Protein AF-A0A8H9C858-F1 (afdb_monomer)

pLDDT: mean 92.35, std 6.73, range [58.28, 97.94]

Solvent-accessible surface area (backbone atoms only — not comparable to full-atom values): 5815 Å² total; per-residue (Å²): 132,82,81,86,45,74,67,55,42,55,50,51,53,51,48,43,70,78,38,38,65,63,51,45,68,72,46,92,64,73,90,49,36,71,58,45,55,52,46,53,56,48,42,63,77,68,28,81,84,43,92,57,33,71,58,55,52,49,32,52,59,54,40,61,41,76,92,49,60,61,88,80,32,47,66,42,38,54,50,46,53,52,49,48,51,46,37,70,78,34,76,83,60,73,88,77,133

Organism: NCBI:txid1775910

Secondary structure (DSSP, 8-state):
-PPPPHHHHHHHHHHHHHHHHHHHHTSS-GGGHHHHHHHHHHHHHHGGGSTTHHHHHHHHHHHT-TTS-HHHHHHHHHHHHHHHHHHHH-TT-----

Radius of gyration: 12.51 Å; Cα contacts (8 Å, |Δi|>4): 71; chains: 1; bounding box: 30×28×29 Å

Sequence (97 aa):
MTPITDQDRAFLRREWRDLGRFVVQDDPDPADHDAIYAWVLDFIDSGVDDPDYPYVHGLIEVGTNFDIPFTATERVRGELMTIARRKREDPGWRRHP

Foldseek 3Di:
DPQQDPVLLVVLLVLLVVQVLVLLVLDPDPPCSVVLSVLLNCCSVPVSVPPCSVVLSVLSVLSSPPVDDCVVNVVSSVVNVVVSVVCVVPVPDDDDD

Nearest PDB structures (foldseek):
  8ud1-assembly1_1V  TM=3.000E-01  e=1.707E+00  Sus scrofa

Structure (mmCIF, N/CA/C/O backbone):
data_AF-A0A8H9C858-F1
#
_entry.id   AF-A0A8H9C858-F1
#
loop_
_atom_site.group_PDB
_atom_site.id
_atom_site.type_symbol
_atom_site.label_atom_id
_atom_site.label_alt_id
_atom_site.label_comp_id
_atom_site.label_asym_id
_atom_site.label_entity_id
_atom_site.label_seq_id
_atom_site.pdbx_PDB_ins_code
_atom_site.Cartn_x
_atom_site.Cartn_y
_atom_site.Cartn_z
_atom_site.occupancy
_atom_site.B_iso_or_equiv
_atom_site.auth_seq_id
_atom_site.auth_comp_id
_atom_site.auth_asym_id
_atom_site.auth_atom_id
_atom_site.pdbx_PDB_model_num
ATOM 1 N N . MET A 1 1 ? -6.405 10.181 15.563 1.00 58.28 1 MET A N 1
ATOM 2 C CA . MET A 1 1 ? -6.557 9.863 14.130 1.00 58.28 1 MET A CA 1
ATOM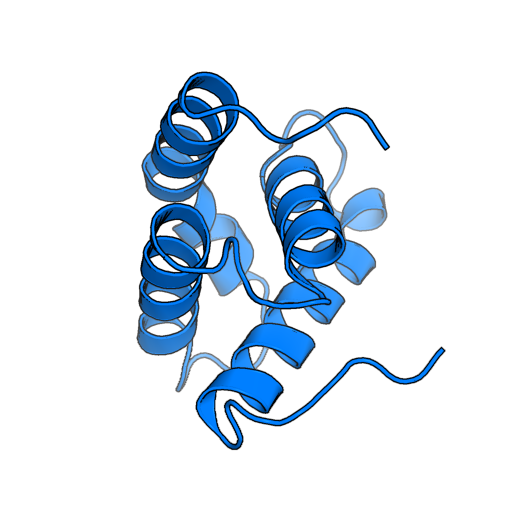 3 C C . MET A 1 1 ? -8.029 9.801 13.808 1.00 58.28 1 MET A C 1
ATOM 5 O O . MET A 1 1 ? -8.779 9.249 14.605 1.00 58.28 1 MET A O 1
ATOM 9 N N . THR A 1 2 ? -8.434 10.412 12.701 1.00 69.06 2 THR A N 1
ATOM 10 C CA . THR A 1 2 ? -9.786 10.267 12.154 1.00 69.06 2 THR A CA 1
ATOM 11 C C . THR A 1 2 ? -9.997 8.800 11.763 1.00 69.06 2 THR A C 1
ATOM 13 O O . THR A 1 2 ? -9.056 8.196 11.244 1.00 69.06 2 THR A O 1
ATOM 16 N N . PRO A 1 3 ? -11.161 8.194 12.053 1.00 83.75 3 PRO A N 1
ATOM 17 C CA . PRO A 1 3 ? -11.438 6.829 11.619 1.00 83.75 3 PRO A CA 1
ATOM 18 C C . PRO A 1 3 ? -11.420 6.747 10.087 1.00 83.75 3 PRO A C 1
ATOM 20 O O . PRO A 1 3 ? -12.029 7.585 9.426 1.00 83.75 3 PRO A O 1
ATOM 23 N N . ILE A 1 4 ? -10.728 5.740 9.548 1.00 89.25 4 ILE A N 1
ATOM 24 C CA . ILE A 1 4 ? -10.706 5.438 8.111 1.00 89.25 4 ILE A CA 1
ATOM 25 C C . ILE A 1 4 ? -12.081 4.897 7.727 1.00 89.25 4 ILE A C 1
ATOM 27 O O . ILE A 1 4 ? -12.537 3.886 8.269 1.00 89.25 4 ILE A O 1
ATOM 31 N N . THR A 1 5 ? -12.754 5.582 6.811 1.00 92.56 5 THR A N 1
ATOM 32 C CA . THR A 1 5 ? -14.114 5.244 6.393 1.00 92.56 5 THR A CA 1
ATOM 33 C C . THR A 1 5 ? -14.121 4.229 5.254 1.00 92.56 5 THR A C 1
ATOM 35 O O . THR A 1 5 ? -13.125 4.017 4.567 1.00 92.56 5 THR A O 1
ATOM 38 N N . ASP A 1 6 ? -15.277 3.617 5.000 1.00 92.56 6 ASP A N 1
ATOM 39 C CA . ASP A 1 6 ? -15.479 2.740 3.838 1.00 92.56 6 ASP A CA 1
ATOM 40 C C . ASP A 1 6 ? -15.215 3.471 2.512 1.00 92.56 6 ASP A C 1
ATOM 42 O O . ASP A 1 6 ? -14.730 2.870 1.553 1.00 92.56 6 ASP A O 1
ATOM 46 N N . GLN A 1 7 ? -15.501 4.777 2.470 1.00 93.81 7 GLN A N 1
ATOM 47 C CA . GLN A 1 7 ? -15.224 5.627 1.318 1.00 93.81 7 GLN A CA 1
ATOM 48 C C . GLN A 1 7 ? -13.717 5.802 1.097 1.00 93.81 7 GLN A C 1
ATOM 50 O O . GLN A 1 7 ? -13.267 5.695 -0.043 1.00 93.81 7 GLN A O 1
ATOM 55 N N . ASP A 1 8 ? -12.945 6.009 2.167 1.00 93.19 8 ASP A N 1
ATOM 56 C CA . ASP A 1 8 ? -11.484 6.126 2.090 1.00 93.19 8 ASP A CA 1
ATOM 57 C C . ASP A 1 8 ? -10.866 4.823 1.568 1.00 93.19 8 ASP A C 1
ATOM 59 O O . ASP A 1 8 ? -10.055 4.846 0.643 1.00 93.19 8 ASP A O 1
ATOM 63 N N . ARG A 1 9 ? -11.338 3.669 2.064 1.00 94.69 9 ARG A N 1
ATOM 64 C CA . ARG A 1 9 ? -10.890 2.350 1.580 1.00 94.69 9 ARG A CA 1
ATOM 65 C C . ARG A 1 9 ? -11.228 2.134 0.108 1.00 94.69 9 ARG A C 1
ATOM 67 O O . ARG A 1 9 ? -10.388 1.663 -0.656 1.00 94.69 9 ARG A O 1
ATOM 74 N N . ALA A 1 10 ? -12.443 2.486 -0.313 1.00 95.62 10 ALA A N 1
ATOM 75 C CA . ALA A 1 10 ? -12.864 2.352 -1.706 1.00 95.62 10 ALA A CA 1
ATOM 76 C C . ALA A 1 10 ? -12.035 3.239 -2.649 1.00 95.62 10 ALA A C 1
ATOM 78 O O . ALA A 1 10 ? -11.659 2.794 -3.738 1.00 95.62 10 ALA A O 1
ATOM 79 N N . PHE A 1 11 ? -11.731 4.468 -2.224 1.00 94.88 11 PHE A N 1
ATOM 80 C CA . PHE A 1 11 ? -10.842 5.372 -2.946 1.00 94.88 11 PHE A CA 1
ATOM 81 C C . PHE A 1 11 ? -9.432 4.787 -3.047 1.00 94.88 11 PHE A C 1
ATOM 83 O O . PHE A 1 11 ? -8.931 4.589 -4.152 1.00 94.88 11 PHE A O 1
ATOM 90 N N . LEU A 1 12 ? -8.831 4.411 -1.918 1.00 95.75 12 LEU A N 1
ATOM 91 C CA . LEU A 1 12 ? -7.465 3.901 -1.882 1.00 95.75 12 LEU A CA 1
ATOM 92 C C . LEU A 1 12 ? -7.307 2.591 -2.663 1.00 95.75 12 LEU A C 1
ATOM 94 O O . LEU A 1 12 ? -6.310 2.379 -3.349 1.00 95.75 12 LEU A O 1
ATOM 98 N N . ARG A 1 13 ? -8.322 1.724 -2.632 1.00 97.25 13 ARG A N 1
ATOM 99 C CA . ARG A 1 13 ? -8.365 0.509 -3.450 1.00 97.25 13 ARG A CA 1
ATOM 100 C C . ARG A 1 13 ? -8.313 0.823 -4.942 1.00 97.25 13 ARG A C 1
ATOM 102 O O . ARG A 1 13 ? -7.669 0.093 -5.697 1.00 97.25 13 ARG A O 1
ATOM 109 N N . ARG A 1 14 ? -9.031 1.858 -5.384 1.00 97.50 14 ARG A N 1
ATOM 110 C CA . ARG A 1 14 ? -8.996 2.306 -6.779 1.00 97.50 14 ARG A CA 1
ATOM 111 C C . ARG A 1 14 ? -7.614 2.856 -7.124 1.00 97.50 14 ARG A C 1
ATOM 113 O O . ARG A 1 14 ? -7.038 2.398 -8.104 1.00 97.50 14 ARG A O 1
ATOM 120 N N . GLU A 1 15 ? -7.066 3.735 -6.291 1.00 96.12 15 GLU A N 1
ATOM 121 C CA . GLU A 1 15 ? -5.718 4.286 -6.483 1.00 96.12 15 GLU A CA 1
ATOM 122 C C . GLU A 1 15 ? -4.667 3.176 -6.586 1.00 96.12 15 GLU A C 1
ATOM 124 O O . GLU A 1 15 ? -3.860 3.153 -7.512 1.00 96.12 15 GLU A O 1
ATOM 129 N N . TRP A 1 16 ? -4.718 2.179 -5.702 1.00 97.69 16 TRP A N 1
ATOM 130 C CA . TRP A 1 16 ? -3.796 1.048 -5.753 1.00 97.69 16 TRP A CA 1
ATOM 131 C C . TRP A 1 16 ? -3.972 0.184 -7.010 1.00 97.69 16 TRP A C 1
ATOM 133 O O . TRP A 1 16 ? -2.997 -0.350 -7.542 1.00 97.69 16 TRP A O 1
ATOM 143 N N . ARG A 1 17 ? -5.198 0.047 -7.529 1.00 97.31 17 ARG A N 1
ATOM 144 C CA . ARG A 1 17 ? -5.429 -0.648 -8.805 1.00 97.31 17 ARG A CA 1
ATOM 145 C C . ARG A 1 17 ? -4.792 0.083 -9.978 1.00 97.31 17 ARG A C 1
ATOM 147 O O . ARG A 1 17 ? -4.173 -0.578 -10.809 1.00 97.31 17 ARG A O 1
ATOM 154 N N . ASP A 1 18 ? -4.924 1.403 -10.007 1.00 96.25 18 ASP A N 1
ATOM 155 C CA . ASP A 1 18 ? -4.451 2.237 -11.110 1.00 96.25 18 ASP A CA 1
ATOM 156 C C . ASP A 1 18 ? -2.923 2.448 -11.043 1.00 96.25 18 ASP A C 1
ATOM 158 O O . ASP A 1 18 ? -2.249 2.440 -12.074 1.00 96.25 18 ASP A O 1
ATOM 162 N N . LEU A 1 19 ? -2.361 2.579 -9.834 1.00 95.69 19 LEU A N 1
ATOM 163 C CA . LEU A 1 19 ? -0.990 3.060 -9.619 1.00 95.69 19 LEU A CA 1
ATOM 164 C C . LEU A 1 19 ? -0.082 2.092 -8.848 1.00 95.69 19 LEU A C 1
ATOM 166 O O . LEU A 1 19 ? 1.143 2.183 -8.947 1.00 95.69 19 LEU A O 1
ATOM 170 N N . GLY A 1 20 ? -0.641 1.135 -8.105 1.00 95.69 20 GLY A N 1
ATOM 171 C CA . GLY A 1 20 ? 0.120 0.257 -7.206 1.00 95.69 20 GLY A CA 1
ATOM 172 C C . GLY A 1 20 ? 1.167 -0.601 -7.917 1.00 95.69 20 GLY A C 1
ATOM 173 O O . GLY A 1 20 ? 2.189 -0.946 -7.332 1.00 95.69 20 GLY A O 1
ATOM 174 N N . ARG A 1 21 ? 0.975 -0.897 -9.210 1.00 95.44 21 ARG A N 1
ATOM 175 C CA . ARG A 1 21 ? 1.980 -1.605 -10.016 1.00 95.44 21 ARG A CA 1
ATOM 176 C C . ARG A 1 21 ? 3.275 -0.810 -10.170 1.00 95.44 21 ARG A C 1
ATOM 178 O O . ARG A 1 21 ? 4.337 -1.404 -10.036 1.00 95.44 21 ARG A O 1
ATOM 185 N N . PHE A 1 22 ? 3.193 0.502 -10.376 1.00 94.06 22 PHE A N 1
ATOM 186 C CA . PHE A 1 22 ? 4.377 1.361 -10.455 1.00 94.06 22 PHE A CA 1
ATOM 187 C C . PHE A 1 22 ? 5.085 1.457 -9.103 1.00 94.06 22 PHE A C 1
ATOM 189 O O . PHE A 1 22 ? 6.304 1.396 -9.046 1.00 94.06 22 PHE A O 1
ATOM 196 N N . VAL A 1 23 ? 4.316 1.531 -8.012 1.00 93.62 23 VAL A N 1
ATOM 197 C CA . VAL A 1 23 ? 4.860 1.584 -6.647 1.00 93.62 23 VAL A CA 1
ATOM 198 C C . VAL A 1 23 ? 5.677 0.337 -6.312 1.00 93.62 23 VAL A C 1
ATOM 200 O O . VAL A 1 23 ? 6.747 0.444 -5.724 1.00 93.62 23 VAL A O 1
ATOM 203 N N . VAL A 1 24 ? 5.177 -0.844 -6.676 1.00 95.12 24 VAL A N 1
ATOM 204 C CA . VAL A 1 24 ? 5.870 -2.108 -6.401 1.00 95.12 24 VAL A CA 1
ATOM 205 C C . VAL A 1 24 ? 7.070 -2.306 -7.336 1.00 95.12 24 VAL A C 1
ATOM 207 O O . VAL A 1 24 ? 8.089 -2.826 -6.903 1.00 95.12 24 VAL A O 1
ATOM 210 N N . GLN A 1 25 ? 6.991 -1.849 -8.591 1.00 93.19 25 GLN A N 1
ATOM 211 C CA . GLN A 1 25 ? 8.093 -1.948 -9.559 1.00 93.19 25 GLN A CA 1
ATOM 212 C C . GLN A 1 25 ? 9.361 -1.183 -9.153 1.00 93.19 25 GLN A C 1
ATOM 214 O O . GLN A 1 25 ? 10.437 -1.522 -9.641 1.00 93.19 25 GLN A O 1
ATOM 219 N N . ASP A 1 26 ? 9.244 -0.191 -8.269 1.00 88.38 26 ASP A N 1
ATOM 220 C CA . ASP A 1 26 ? 10.392 0.533 -7.711 1.00 88.38 26 ASP A CA 1
ATOM 221 C C . ASP A 1 26 ? 11.194 -0.305 -6.697 1.00 88.38 26 ASP A C 1
ATOM 223 O O . ASP A 1 26 ? 12.314 0.062 -6.335 1.00 88.38 26 ASP A O 1
ATOM 227 N N . ASP A 1 27 ? 10.641 -1.421 -6.213 1.00 90.75 27 ASP A N 1
ATOM 228 C CA . ASP A 1 27 ? 11.325 -2.296 -5.269 1.00 90.75 27 ASP A CA 1
ATOM 229 C C . ASP A 1 27 ? 12.377 -3.181 -5.973 1.00 90.75 27 ASP A C 1
ATOM 231 O O . ASP A 1 27 ? 12.079 -3.791 -7.006 1.00 90.75 27 ASP A O 1
ATOM 235 N N . PRO A 1 28 ? 13.602 -3.297 -5.420 1.00 88.44 28 PRO A N 1
ATOM 236 C CA . PRO A 1 28 ? 14.704 -4.011 -6.062 1.00 88.44 28 PRO A CA 1
ATOM 237 C C . PRO A 1 28 ? 14.540 -5.537 -6.124 1.00 88.44 28 PRO A C 1
ATOM 239 O O . PRO A 1 28 ? 15.303 -6.174 -6.854 1.00 88.44 28 PRO A O 1
ATOM 242 N N . ASP A 1 29 ? 13.608 -6.134 -5.374 1.00 88.75 29 ASP A N 1
ATOM 243 C CA . ASP A 1 29 ? 13.333 -7.572 -5.403 1.00 88.75 29 ASP A CA 1
ATOM 244 C C . ASP A 1 29 ? 12.064 -7.876 -6.222 1.00 88.75 29 ASP A C 1
ATOM 246 O O . ASP A 1 29 ? 10.955 -7.851 -5.688 1.00 88.75 29 ASP A O 1
ATOM 250 N N . PRO A 1 30 ? 12.193 -8.197 -7.524 1.00 91.12 30 PRO A N 1
ATOM 251 C CA . PRO A 1 30 ? 11.047 -8.470 -8.385 1.00 91.12 30 PRO A CA 1
ATOM 252 C C . PRO A 1 30 ? 10.334 -9.787 -8.068 1.00 91.12 30 PRO A C 1
ATOM 254 O O . PRO A 1 30 ? 9.230 -10.010 -8.569 1.00 91.12 30 PRO A O 1
ATOM 257 N N . ALA A 1 31 ? 10.943 -10.685 -7.283 1.00 93.50 31 ALA A N 1
ATOM 258 C CA . ALA A 1 31 ? 10.427 -12.038 -7.095 1.00 93.50 31 ALA A CA 1
ATOM 259 C C . ALA A 1 31 ? 9.087 -12.067 -6.347 1.00 93.50 31 ALA A C 1
ATOM 261 O O . ALA A 1 31 ? 8.313 -13.012 -6.511 1.00 93.50 31 ALA A O 1
ATOM 262 N N . ASP A 1 32 ? 8.796 -11.043 -5.544 1.00 95.31 32 ASP A N 1
ATOM 263 C CA . ASP A 1 32 ? 7.599 -10.991 -4.714 1.00 95.31 32 ASP A CA 1
ATOM 264 C C . ASP A 1 32 ? 6.652 -9.826 -5.028 1.00 95.31 32 ASP A C 1
ATOM 266 O O . ASP A 1 32 ? 5.644 -9.659 -4.336 1.00 95.31 32 ASP A O 1
ATOM 270 N N . HIS A 1 33 ? 6.895 -9.095 -6.122 1.00 96.44 33 HIS A N 1
ATOM 271 C CA . HIS A 1 33 ? 6.082 -7.954 -6.557 1.00 96.44 33 HIS A CA 1
ATOM 272 C C . HIS A 1 33 ? 4.588 -8.285 -6.662 1.00 96.44 33 HIS A C 1
ATOM 274 O O . HIS A 1 33 ? 3.745 -7.587 -6.100 1.00 96.44 33 HIS A O 1
ATOM 280 N N . ASP A 1 34 ? 4.233 -9.375 -7.346 1.00 97.06 34 ASP A N 1
ATOM 281 C CA . ASP A 1 34 ? 2.831 -9.794 -7.492 1.00 97.06 34 ASP A CA 1
ATOM 282 C C . ASP A 1 34 ? 2.174 -10.106 -6.146 1.00 97.06 34 ASP A C 1
ATOM 284 O O . ASP A 1 34 ? 1.009 -9.775 -5.913 1.00 97.06 34 ASP A O 1
ATOM 288 N N . ALA A 1 35 ? 2.932 -10.723 -5.243 1.00 96.69 35 ALA A N 1
ATOM 289 C CA . ALA A 1 35 ? 2.426 -11.125 -3.947 1.00 96.69 35 ALA A CA 1
ATOM 290 C C . ALA A 1 35 ? 2.286 -9.931 -2.991 1.00 96.69 35 ALA A C 1
ATOM 292 O O . ALA A 1 35 ? 1.320 -9.880 -2.233 1.00 96.69 35 ALA A O 1
ATOM 293 N N . ILE A 1 36 ? 3.187 -8.944 -3.060 1.00 97.44 36 ILE A N 1
ATOM 294 C CA . ILE A 1 36 ? 3.036 -7.668 -2.347 1.00 97.44 36 ILE A CA 1
ATOM 295 C C . ILE A 1 36 ? 1.838 -6.894 -2.896 1.00 97.44 36 ILE A C 1
ATOM 297 O O . ILE A 1 36 ? 1.005 -6.435 -2.118 1.00 97.44 36 ILE A 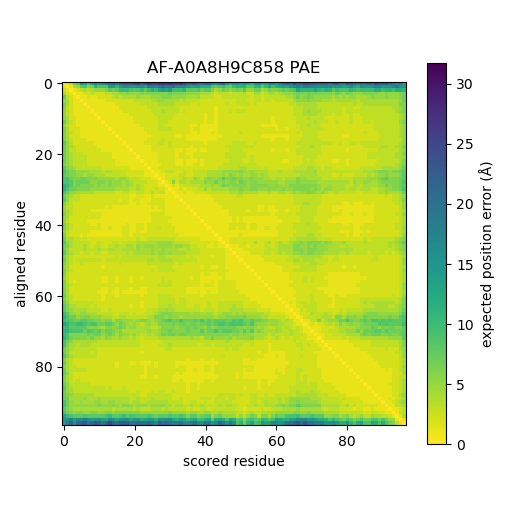O 1
ATOM 301 N N . TYR A 1 37 ? 1.708 -6.786 -4.220 1.00 97.94 37 TYR A N 1
ATOM 302 C CA . TYR A 1 37 ? 0.585 -6.091 -4.844 1.00 97.94 37 TYR A CA 1
ATOM 303 C C . TYR A 1 37 ? -0.764 -6.665 -4.393 1.00 97.94 37 TYR A C 1
ATOM 305 O O . TYR A 1 37 ? -1.665 -5.911 -4.017 1.00 97.94 37 TYR A O 1
ATOM 313 N N . ALA A 1 38 ? -0.891 -7.996 -4.409 1.00 97.62 38 ALA A N 1
ATOM 314 C CA . ALA A 1 38 ? -2.091 -8.693 -3.961 1.00 97.62 38 ALA A CA 1
ATOM 315 C C . ALA A 1 38 ? -2.331 -8.524 -2.455 1.00 97.62 38 ALA A C 1
ATOM 317 O O . ALA A 1 38 ? -3.466 -8.292 -2.045 1.00 97.62 38 ALA A O 1
ATOM 318 N N . TRP A 1 39 ? -1.271 -8.592 -1.645 1.00 97.50 39 TRP A N 1
ATOM 319 C CA . TRP A 1 39 ? -1.370 -8.389 -0.203 1.00 97.50 39 TRP A CA 1
ATOM 320 C C . TRP A 1 39 ? -1.864 -6.986 0.148 1.00 97.50 39 TRP A C 1
ATOM 322 O O . TRP A 1 39 ? -2.741 -6.862 0.990 1.00 97.50 39 TRP A O 1
ATOM 332 N N . VAL A 1 40 ? -1.379 -5.934 -0.522 1.00 97.81 40 VAL A N 1
ATOM 333 C CA . VAL A 1 40 ? -1.852 -4.565 -0.260 1.00 97.81 40 VAL A CA 1
ATOM 334 C C . VAL A 1 40 ? -3.344 -4.423 -0.580 1.00 97.81 40 VAL A C 1
ATOM 336 O O . VAL A 1 40 ? -4.067 -3.790 0.184 1.00 97.81 40 VAL A O 1
ATOM 339 N N . LEU A 1 41 ? -3.832 -5.042 -1.663 1.00 97.69 41 LEU A N 1
ATOM 340 C CA . LEU A 1 41 ? -5.266 -5.039 -1.983 1.00 97.69 41 LEU A CA 1
ATOM 341 C C . LEU A 1 41 ? -6.110 -5.701 -0.893 1.00 97.69 41 LEU A C 1
ATOM 343 O O . LEU A 1 41 ? -7.140 -5.147 -0.517 1.00 97.69 41 LEU A O 1
ATOM 347 N N . ASP A 1 42 ? -5.685 -6.871 -0.415 1.00 96.94 42 ASP A N 1
ATOM 348 C CA . ASP A 1 42 ? -6.365 -7.563 0.681 1.00 96.94 42 ASP A CA 1
ATOM 349 C C . ASP A 1 42 ? -6.306 -6.729 1.963 1.00 96.94 42 ASP A C 1
ATOM 351 O O . ASP A 1 42 ? -7.335 -6.461 2.572 1.00 96.94 42 ASP A O 1
ATOM 355 N N . PHE A 1 43 ? -5.129 -6.203 2.303 1.00 96.62 43 PHE A N 1
ATOM 356 C CA . PHE A 1 43 ? -4.929 -5.395 3.496 1.00 96.62 43 PHE A CA 1
ATOM 357 C C . PHE A 1 43 ? -5.822 -4.151 3.510 1.00 96.62 43 PHE A C 1
ATOM 359 O O . PHE A 1 43 ? -6.410 -3.858 4.545 1.00 96.62 43 PHE A O 1
ATOM 366 N N . ILE A 1 44 ? -5.989 -3.447 2.381 1.00 96.44 44 ILE A N 1
ATOM 367 C CA . ILE A 1 44 ? -6.925 -2.313 2.279 1.00 96.44 44 ILE A CA 1
ATOM 368 C C . ILE A 1 44 ? -8.347 -2.745 2.652 1.00 96.44 44 ILE A C 1
ATOM 370 O O . ILE A 1 44 ? -9.016 -2.018 3.383 1.00 96.44 44 ILE A O 1
ATOM 374 N N . ASP A 1 45 ? -8.799 -3.904 2.171 1.00 93.00 45 ASP A N 1
ATOM 375 C CA . ASP A 1 45 ? -10.169 -4.387 2.355 1.00 93.00 45 ASP A CA 1
ATOM 376 C C . ASP A 1 45 ? -10.427 -4.970 3.753 1.00 93.00 45 ASP A C 1
ATOM 378 O O . ASP A 1 45 ? -11.501 -4.749 4.317 1.00 93.00 45 ASP A O 1
ATOM 382 N N . SER A 1 46 ? -9.473 -5.734 4.289 1.00 92.12 46 SER A N 1
ATOM 383 C CA . SER A 1 46 ? -9.672 -6.626 5.438 1.00 92.12 46 SER A CA 1
ATOM 384 C C . SER A 1 46 ? -8.795 -6.299 6.650 1.00 92.12 46 SER A C 1
ATOM 386 O O . SER A 1 46 ? -9.039 -6.813 7.739 1.00 92.12 46 SER A O 1
ATOM 388 N N . GLY A 1 47 ? -7.821 -5.399 6.510 1.00 91.62 47 GLY A N 1
ATOM 389 C CA . GLY A 1 47 ? -6.833 -5.103 7.547 1.00 91.62 47 GLY A CA 1
ATOM 390 C C . GLY A 1 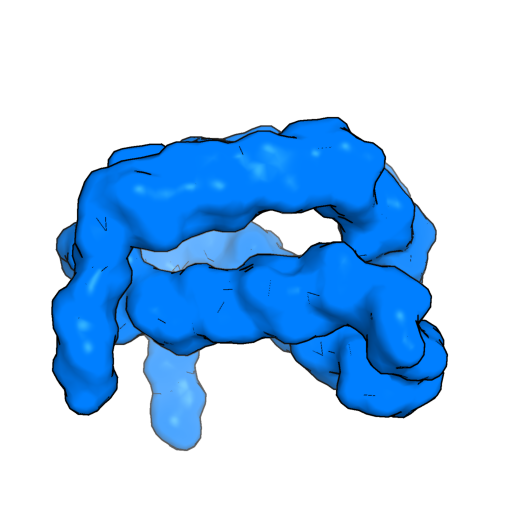47 ? -7.319 -4.218 8.694 1.00 91.62 47 GLY A C 1
ATOM 391 O O . GLY A 1 47 ? -6.508 -3.896 9.545 1.00 91.62 47 GLY A O 1
ATOM 392 N N . VAL A 1 48 ? -8.591 -3.806 8.751 1.00 91.44 48 VAL A N 1
ATOM 393 C CA . VAL A 1 48 ? -9.096 -2.787 9.703 1.00 91.44 48 VAL A CA 1
ATOM 394 C C . VAL A 1 48 ? -8.818 -3.093 11.182 1.00 91.44 48 VAL A C 1
ATOM 396 O O . VAL A 1 48 ? -8.630 -2.168 11.973 1.00 91.44 48 VAL A O 1
ATOM 399 N N . ASP A 1 49 ? -8.756 -4.375 11.545 1.00 91.38 49 ASP A N 1
ATOM 400 C CA . ASP A 1 49 ? -8.462 -4.831 12.909 1.00 91.38 49 ASP A CA 1
ATOM 401 C C . ASP A 1 49 ? -6.950 -4.942 13.200 1.00 91.38 49 ASP A C 1
ATOM 403 O O . AS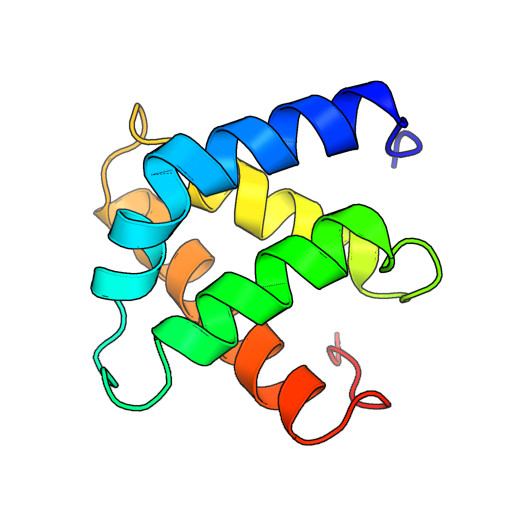P A 1 49 ? -6.548 -5.187 14.343 1.00 91.38 49 ASP A O 1
ATOM 407 N N . ASP A 1 50 ? -6.090 -4.761 12.191 1.00 92.81 50 ASP A N 1
ATOM 408 C CA . ASP A 1 50 ? -4.639 -4.737 12.360 1.00 92.81 50 ASP A CA 1
ATOM 409 C C . ASP A 1 50 ? -4.219 -3.443 13.090 1.00 92.81 50 ASP A C 1
ATOM 411 O O . ASP A 1 50 ? -4.559 -2.339 12.657 1.00 92.81 50 ASP A O 1
ATOM 415 N N . PRO A 1 51 ? -3.444 -3.524 14.186 1.00 92.69 51 PRO A N 1
ATOM 416 C CA . PRO A 1 51 ? -2.963 -2.339 14.898 1.00 92.69 51 PRO A CA 1
ATOM 417 C C . PRO A 1 51 ? -2.139 -1.371 14.035 1.00 92.69 51 PRO A C 1
ATOM 419 O O . PRO A 1 51 ? -2.133 -0.167 14.298 1.00 92.69 51 PRO A O 1
ATOM 422 N N . ASP A 1 52 ? -1.451 -1.883 13.012 1.00 94.25 52 ASP A N 1
ATOM 423 C CA . ASP A 1 52 ? -0.661 -1.098 12.065 1.00 94.25 52 ASP A CA 1
ATOM 424 C C . ASP A 1 52 ? -1.519 -0.565 10.898 1.00 94.25 52 ASP A C 1
ATOM 426 O O . ASP A 1 52 ? -1.007 0.181 10.060 1.00 94.25 52 ASP A O 1
ATOM 430 N N . TYR A 1 53 ? -2.816 -0.903 10.834 1.00 94.31 53 TYR A N 1
ATOM 431 C CA . TYR A 1 53 ? -3.702 -0.574 9.712 1.00 94.31 53 TYR A CA 1
ATOM 432 C C . TYR A 1 53 ? -3.664 0.890 9.304 1.00 94.31 53 TYR A C 1
ATOM 434 O O . TYR A 1 53 ? -3.401 1.174 8.133 1.00 94.31 53 TYR A O 1
ATOM 442 N N . PRO A 1 54 ? -3.840 1.854 10.223 1.00 94.19 54 PRO A N 1
ATOM 443 C CA . PRO A 1 54 ? -3.882 3.240 9.796 1.00 94.19 54 PRO A CA 1
ATOM 444 C C . PRO A 1 54 ? -2.527 3.760 9.317 1.00 94.19 54 PRO A C 1
ATOM 446 O O . PRO A 1 54 ? -2.461 4.679 8.504 1.00 94.19 54 PRO A O 1
ATOM 449 N N . TYR A 1 55 ? -1.444 3.179 9.833 1.00 94.81 55 TYR A N 1
ATOM 450 C CA . TYR A 1 55 ? -0.097 3.529 9.421 1.00 94.81 55 TYR A CA 1
ATOM 451 C C . TYR A 1 55 ? 0.173 3.036 7.999 1.00 94.81 55 TYR A C 1
ATOM 453 O O . TYR A 1 55 ? 0.561 3.821 7.136 1.00 94.81 55 TYR A O 1
ATOM 461 N N . VAL A 1 56 ? -0.114 1.760 7.732 1.00 95.62 56 VAL A N 1
ATOM 462 C CA . VAL A 1 56 ? 0.035 1.163 6.400 1.00 95.62 56 VAL A CA 1
ATOM 463 C C . VAL A 1 56 ? -0.897 1.836 5.389 1.00 95.62 56 VAL A C 1
ATOM 465 O O . VAL A 1 56 ? -0.461 2.131 4.282 1.00 95.62 56 VAL A O 1
ATOM 468 N N . HIS A 1 57 ? -2.132 2.175 5.773 1.00 95.50 57 HIS A N 1
ATOM 469 C CA . HIS A 1 57 ? -3.046 2.953 4.931 1.00 95.50 57 HIS A CA 1
ATOM 470 C C . HIS A 1 57 ? -2.426 4.290 4.496 1.00 95.50 57 HIS A C 1
ATOM 472 O O . HIS A 1 57 ? -2.463 4.630 3.315 1.00 95.50 57 HIS A O 1
ATOM 478 N N . GLY A 1 58 ? -1.793 5.020 5.422 1.00 94.75 58 GLY A N 1
ATOM 479 C CA . GLY A 1 58 ? -1.086 6.263 5.105 1.00 94.75 58 GLY A CA 1
ATOM 480 C C . GLY A 1 58 ? 0.128 6.061 4.190 1.00 94.75 58 GLY A C 1
ATOM 481 O O . GLY A 1 58 ? 0.373 6.883 3.310 1.00 94.75 58 GLY A O 1
ATOM 482 N N . LEU A 1 59 ? 0.871 4.957 4.345 1.00 95.94 59 LEU A N 1
ATOM 483 C CA . LEU A 1 59 ? 1.973 4.628 3.432 1.00 95.94 59 LEU A CA 1
ATOM 484 C C . LEU A 1 59 ? 1.476 4.358 2.011 1.00 95.94 59 LEU A C 1
ATOM 486 O O . LEU A 1 59 ? 2.125 4.773 1.055 1.00 95.94 59 LEU A O 1
ATOM 490 N N . ILE A 1 60 ? 0.341 3.673 1.870 1.00 96.00 60 ILE A N 1
ATOM 491 C CA . ILE A 1 60 ? -0.267 3.407 0.565 1.00 96.00 60 ILE A CA 1
ATOM 492 C C . ILE A 1 60 ? -0.709 4.731 -0.061 1.00 96.00 60 ILE A C 1
ATOM 494 O O . ILE A 1 60 ? -0.307 5.014 -1.182 1.00 96.00 60 ILE A O 1
ATOM 498 N N . GLU A 1 61 ? -1.446 5.565 0.679 1.00 94.56 61 GLU A N 1
ATOM 499 C CA . GLU A 1 61 ? -1.955 6.860 0.203 1.00 94.56 61 GLU A CA 1
ATOM 500 C C . GLU A 1 61 ? -0.829 7.781 -0.287 1.00 94.56 61 GLU A C 1
ATOM 502 O O . GLU A 1 61 ? -0.887 8.322 -1.392 1.00 94.56 61 GLU A O 1
ATOM 507 N N . VAL A 1 62 ? 0.234 7.924 0.508 1.00 93.31 62 VAL A N 1
ATOM 508 C CA . VAL A 1 62 ? 1.396 8.741 0.133 1.00 93.31 62 VAL A CA 1
ATOM 509 C C . VAL A 1 62 ? 2.212 8.064 -0.970 1.00 93.31 62 VAL A C 1
ATOM 511 O O . VAL A 1 62 ? 2.697 8.733 -1.879 1.00 93.31 62 VAL A O 1
ATOM 514 N N . GLY A 1 63 ? 2.354 6.739 -0.923 1.00 91.94 63 GLY A N 1
ATOM 515 C CA . GLY A 1 63 ? 3.098 5.961 -1.910 1.00 91.94 63 GLY A CA 1
ATOM 516 C C . GLY A 1 63 ? 2.490 6.041 -3.310 1.00 91.94 63 GLY A C 1
ATOM 517 O O . GLY A 1 63 ? 3.243 6.100 -4.287 1.00 91.94 63 GLY A O 1
ATOM 518 N N . THR A 1 64 ? 1.159 6.103 -3.409 1.00 93.75 64 THR A N 1
ATOM 519 C CA . THR A 1 64 ? 0.412 6.260 -4.665 1.00 93.75 64 THR A CA 1
ATOM 520 C C . THR A 1 64 ? 0.229 7.712 -5.098 1.00 93.75 64 THR A C 1
ATOM 522 O O . THR A 1 64 ? -0.353 7.947 -6.149 1.00 93.75 64 THR A O 1
ATOM 525 N N . ASN A 1 65 ? 0.731 8.701 -4.357 1.00 91.88 65 ASN A N 1
ATOM 526 C CA . ASN A 1 65 ? 0.661 10.093 -4.789 1.00 91.88 65 ASN A CA 1
ATOM 527 C C . ASN A 1 65 ? 1.814 10.424 -5.756 1.00 91.88 65 ASN A C 1
ATOM 529 O O . ASN A 1 65 ? 2.919 10.767 -5.336 1.00 91.88 65 ASN A O 1
ATOM 533 N N . PHE A 1 66 ? 1.551 10.324 -7.061 1.00 86.06 66 PHE A N 1
ATOM 534 C CA . PHE A 1 66 ? 2.531 10.610 -8.120 1.00 86.06 66 PHE A CA 1
ATOM 535 C C . PHE A 1 66 ? 2.672 12.102 -8.464 1.00 86.06 66 PHE A C 1
ATOM 537 O O . PHE A 1 66 ? 3.540 12.451 -9.264 1.00 86.06 66 PHE A O 1
ATOM 544 N N . ASP A 1 67 ? 1.892 12.987 -7.835 1.00 90.12 67 ASP A N 1
ATOM 545 C CA . ASP A 1 67 ? 2.136 14.435 -7.907 1.00 90.12 67 ASP A CA 1
ATOM 546 C C . ASP A 1 67 ? 3.359 14.841 -7.063 1.00 90.12 67 ASP A C 1
ATOM 548 O O . ASP A 1 67 ? 3.912 15.933 -7.221 1.00 90.12 67 ASP A O 1
ATOM 552 N N . ILE A 1 68 ? 3.811 13.952 -6.171 1.00 85.25 68 ILE A N 1
ATOM 553 C CA . ILE A 1 68 ? 5.017 14.115 -5.364 1.00 85.25 68 ILE A CA 1
ATOM 554 C C . ILE A 1 68 ? 6.197 13.427 -6.080 1.00 85.25 68 ILE A C 1
ATOM 556 O O . ILE A 1 68 ? 6.074 12.278 -6.509 1.00 85.25 68 ILE A O 1
ATOM 560 N N . PRO A 1 69 ? 7.372 14.080 -6.201 1.00 84.44 69 PRO A N 1
ATOM 561 C CA . PRO A 1 69 ? 8.551 13.455 -6.792 1.00 84.44 69 PRO A CA 1
ATOM 562 C C . PRO A 1 69 ? 8.961 12.169 -6.067 1.00 84.44 69 PRO A C 1
ATOM 564 O O . PRO A 1 69 ? 8.981 12.131 -4.836 1.00 84.44 69 PRO A O 1
ATOM 567 N N . PHE A 1 70 ? 9.403 11.159 -6.826 1.00 81.75 70 PHE A N 1
ATOM 568 C CA . PHE A 1 70 ? 9.813 9.856 -6.286 1.00 81.75 70 PHE A CA 1
ATOM 569 C C . PHE A 1 70 ? 10.799 9.959 -5.115 1.00 81.75 70 PHE A C 1
ATOM 571 O O . PHE A 1 70 ? 10.633 9.277 -4.112 1.00 81.75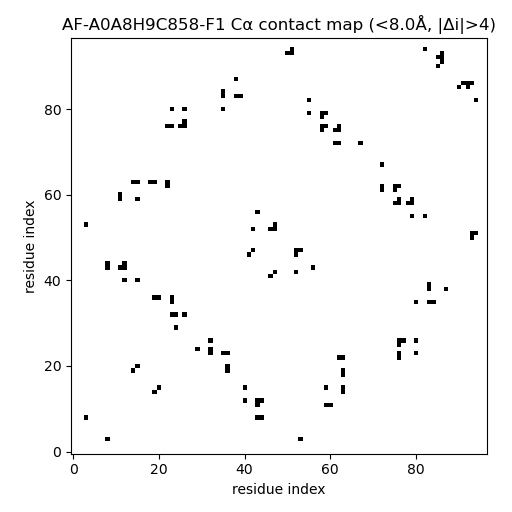 70 PHE A O 1
ATOM 578 N N . THR A 1 71 ? 11.789 10.852 -5.193 1.00 84.44 71 THR A N 1
ATOM 579 C CA . THR A 1 71 ? 12.798 11.043 -4.136 1.00 84.44 71 THR A CA 1
ATOM 580 C C . THR A 1 71 ? 12.201 11.433 -2.781 1.00 84.44 71 THR A C 1
ATOM 582 O O . THR A 1 71 ? 12.811 11.176 -1.746 1.00 84.44 71 THR A O 1
ATOM 585 N N . ALA A 1 72 ? 11.008 12.032 -2.761 1.00 86.31 72 ALA A N 1
ATOM 586 C CA . ALA A 1 72 ? 10.293 12.366 -1.534 1.00 86.31 72 ALA A CA 1
ATOM 587 C C . ALA A 1 72 ? 9.410 11.211 -1.020 1.00 86.31 72 ALA A C 1
ATOM 589 O O . ALA A 1 72 ? 9.067 11.197 0.162 1.00 86.31 72 ALA A O 1
ATOM 590 N N . THR A 1 73 ? 9.077 10.229 -1.865 1.00 89.38 73 THR A N 1
ATOM 591 C CA . THR A 1 73 ? 8.247 9.060 -1.512 1.00 89.38 73 THR A CA 1
ATOM 592 C C . THR A 1 73 ? 9.022 7.742 -1.448 1.00 89.38 73 THR A C 1
ATOM 594 O O . THR A 1 73 ? 8.466 6.748 -0.996 1.00 89.38 73 THR A O 1
ATOM 597 N N . GLU A 1 74 ? 10.291 7.701 -1.861 1.00 90.44 74 GLU A N 1
ATOM 598 C CA . GLU A 1 74 ? 11.119 6.485 -1.933 1.00 90.44 74 GLU A CA 1
ATOM 599 C C . GLU A 1 74 ? 11.113 5.715 -0.607 1.00 90.44 74 GLU A C 1
ATOM 601 O O . GLU A 1 74 ? 10.798 4.527 -0.565 1.00 90.44 74 GLU A O 1
ATOM 606 N N . ARG A 1 75 ? 11.362 6.417 0.505 1.00 91.88 75 ARG A N 1
ATOM 607 C CA . ARG A 1 75 ? 11.341 5.815 1.844 1.00 91.88 75 ARG A CA 1
ATOM 608 C C . ARG A 1 75 ? 9.965 5.255 2.213 1.00 91.88 75 ARG A C 1
ATOM 610 O O . ARG A 1 75 ? 9.896 4.201 2.832 1.00 91.88 75 ARG A O 1
ATOM 617 N N . VAL A 1 76 ? 8.890 5.945 1.833 1.00 93.69 76 VAL A N 1
ATOM 618 C CA . VAL A 1 76 ? 7.508 5.516 2.100 1.00 93.69 76 VAL A CA 1
ATOM 619 C C . VAL A 1 76 ? 7.191 4.232 1.337 1.00 93.69 76 VAL A C 1
ATOM 621 O O . VAL A 1 76 ? 6.677 3.280 1.923 1.00 93.69 76 VAL A O 1
ATOM 624 N N . ARG A 1 77 ? 7.556 4.176 0.050 1.00 94.69 77 ARG A N 1
ATOM 625 C CA . ARG A 1 77 ? 7.375 2.985 -0.789 1.00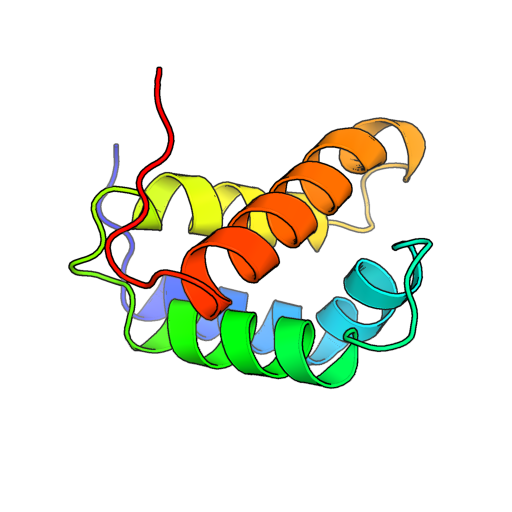 94.69 77 ARG A CA 1
ATOM 626 C C . ARG A 1 77 ? 8.193 1.814 -0.244 1.00 94.69 77 ARG A C 1
ATOM 628 O O . ARG A 1 77 ? 7.631 0.748 -0.025 1.00 94.69 77 ARG A O 1
ATOM 635 N N . GLY A 1 78 ? 9.470 2.024 0.083 1.00 94.69 78 GLY A N 1
ATOM 636 C CA . GLY A 1 78 ? 10.324 0.982 0.665 1.00 94.69 78 GLY A CA 1
ATOM 637 C C . GLY A 1 78 ? 9.837 0.469 2.029 1.00 94.69 78 GLY A C 1
ATOM 638 O O . GLY A 1 78 ? 9.906 -0.732 2.309 1.00 94.69 78 GLY A O 1
ATOM 639 N N . GLU A 1 79 ? 9.292 1.347 2.875 1.00 95.50 79 GLU A N 1
ATOM 640 C CA . GLU A 1 79 ? 8.699 0.947 4.157 1.00 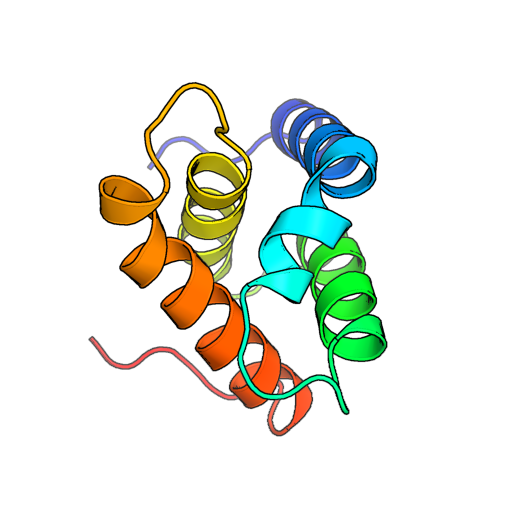95.50 79 GLU A CA 1
ATOM 641 C C . GLU A 1 79 ? 7.422 0.118 3.956 1.00 95.50 79 GLU A C 1
ATOM 643 O O . GLU A 1 79 ? 7.256 -0.908 4.621 1.00 95.50 79 GLU A O 1
ATOM 648 N N . LEU A 1 80 ? 6.578 0.479 2.981 1.00 96.44 80 LEU A N 1
ATOM 649 C CA . LEU A 1 80 ? 5.413 -0.321 2.597 1.00 96.44 80 LEU A CA 1
ATOM 650 C C . LEU A 1 80 ? 5.821 -1.734 2.153 1.00 96.44 80 LEU A C 1
ATOM 652 O O . LEU A 1 80 ? 5.247 -2.705 2.646 1.00 96.44 80 LEU A O 1
ATOM 656 N N . MET A 1 81 ? 6.837 -1.866 1.290 1.00 96.75 81 MET A N 1
ATOM 657 C CA . MET A 1 81 ? 7.333 -3.181 0.846 1.00 96.75 81 MET A CA 1
ATOM 658 C C . MET A 1 81 ? 7.861 -4.011 2.019 1.00 96.75 81 MET A C 1
ATOM 660 O O . MET A 1 81 ? 7.568 -5.201 2.138 1.00 96.75 81 MET A O 1
ATOM 664 N N . THR A 1 82 ? 8.601 -3.373 2.929 1.00 95.62 82 THR A N 1
ATOM 665 C CA . THR A 1 82 ? 9.151 -4.029 4.122 1.00 95.62 82 THR A CA 1
ATOM 666 C C . THR A 1 82 ? 8.047 -4.578 5.022 1.00 95.62 82 THR A C 1
ATOM 668 O O . THR A 1 82 ? 8.121 -5.731 5.452 1.00 95.62 82 THR A O 1
ATOM 671 N N . ILE A 1 83 ? 7.009 -3.784 5.298 1.00 96.12 83 ILE A N 1
ATOM 672 C CA . ILE A 1 83 ? 5.888 -4.216 6.141 1.00 96.12 83 ILE A CA 1
ATOM 673 C C . ILE A 1 83 ? 5.080 -5.310 5.448 1.00 96.12 83 ILE A C 1
ATOM 675 O O . ILE A 1 83 ? 4.760 -6.311 6.089 1.00 96.12 83 ILE A O 1
ATOM 679 N N . ALA A 1 84 ? 4.802 -5.161 4.150 1.00 96.12 84 ALA A N 1
ATOM 680 C CA . ALA A 1 84 ? 4.098 -6.174 3.373 1.00 96.12 84 ALA A CA 1
ATOM 681 C C . ALA A 1 84 ? 4.817 -7.527 3.440 1.00 96.12 84 ALA A C 1
ATOM 683 O O . ALA A 1 84 ? 4.188 -8.542 3.725 1.00 96.12 84 ALA A O 1
ATOM 684 N N . ARG A 1 85 ? 6.144 -7.552 3.261 1.00 96.19 85 ARG A N 1
ATOM 685 C CA . ARG A 1 85 ? 6.951 -8.776 3.404 1.00 96.19 85 ARG A CA 1
ATOM 686 C C . ARG A 1 85 ? 6.857 -9.365 4.804 1.00 96.19 85 ARG A C 1
ATOM 688 O O . ARG A 1 85 ? 6.506 -10.532 4.947 1.00 96.19 85 ARG A O 1
ATOM 695 N N . ARG A 1 86 ? 7.085 -8.547 5.836 1.00 96.25 86 ARG A N 1
ATOM 696 C CA . ARG A 1 86 ? 7.035 -8.989 7.238 1.00 96.25 86 ARG A CA 1
ATOM 697 C C . ARG A 1 86 ? 5.686 -9.592 7.608 1.00 96.25 86 ARG A C 1
ATOM 699 O O . ARG A 1 86 ? 5.659 -10.678 8.171 1.00 96.25 86 ARG A O 1
ATOM 706 N N . LYS A 1 87 ? 4.580 -8.927 7.264 1.00 95.25 87 LYS A N 1
ATOM 707 C CA . LYS A 1 87 ? 3.226 -9.408 7.579 1.00 95.25 87 LYS A CA 1
ATOM 708 C C . LYS A 1 87 ? 2.786 -10.586 6.711 1.00 95.25 87 LYS A C 1
ATOM 710 O O . LYS A 1 87 ? 1.963 -11.383 7.149 1.00 95.25 87 LYS A O 1
ATOM 715 N N . ARG A 1 88 ? 3.332 -10.731 5.499 1.00 94.25 8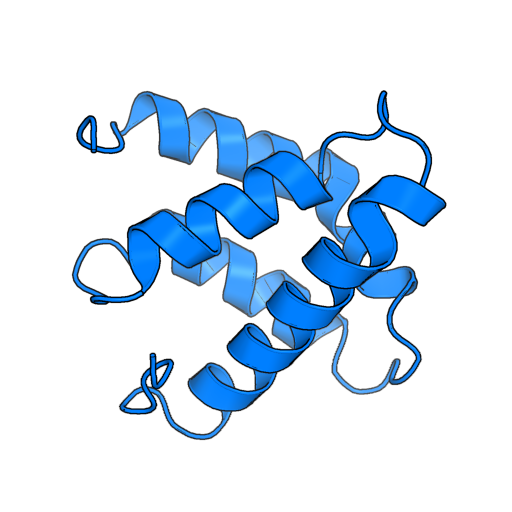8 ARG A N 1
ATOM 716 C CA . ARG A 1 88 ? 3.137 -11.939 4.680 1.00 94.25 88 ARG A CA 1
ATOM 717 C C . ARG A 1 88 ? 3.861 -13.154 5.258 1.00 94.25 88 ARG A C 1
ATOM 719 O O . ARG A 1 88 ? 3.332 -14.256 5.165 1.00 94.25 88 ARG A O 1
ATOM 726 N N . GLU A 1 89 ? 5.051 -12.964 5.821 1.00 95.00 89 GLU A N 1
ATOM 727 C CA . GLU A 1 89 ? 5.821 -14.028 6.481 1.00 95.00 89 GLU A CA 1
ATOM 728 C C . GLU A 1 89 ? 5.255 -14.380 7.863 1.00 95.00 89 GLU A C 1
ATOM 730 O O . GLU A 1 89 ? 5.153 -15.554 8.214 1.00 95.00 89 GLU A O 1
ATOM 735 N N . ASP A 1 90 ? 4.865 -13.365 8.632 1.00 95.06 90 ASP A N 1
ATOM 736 C CA . ASP A 1 90 ? 4.304 -13.478 9.974 1.00 95.06 90 ASP A CA 1
ATOM 737 C C . ASP A 1 90 ? 3.136 -12.486 10.132 1.00 95.06 90 ASP A C 1
ATOM 739 O O . ASP A 1 90 ? 3.355 -11.314 10.447 1.00 95.06 90 ASP A O 1
ATOM 743 N N . PRO A 1 91 ? 1.876 -12.932 9.955 1.00 91.19 91 PRO A N 1
ATOM 744 C CA . PRO A 1 91 ? 0.701 -12.077 10.138 1.00 91.19 91 PRO A CA 1
ATOM 745 C C . PRO A 1 91 ? 0.567 -11.489 11.551 1.00 91.19 91 PRO A C 1
ATOM 747 O O . PRO A 1 91 ? -0.137 -10.500 11.744 1.00 91.19 91 PRO A O 1
ATOM 750 N N . GLY A 1 92 ? 1.226 -12.089 12.550 1.00 90.69 92 GLY A N 1
ATOM 751 C CA . GLY A 1 92 ? 1.283 -11.582 13.918 1.00 90.69 92 GLY A CA 1
ATOM 752 C C . GLY A 1 92 ? 2.368 -10.526 14.135 1.00 90.69 92 GLY A C 1
ATOM 753 O O . GLY A 1 92 ? 2.385 -9.893 15.197 1.00 90.69 92 GLY A O 1
ATOM 754 N N . TRP A 1 93 ? 3.250 -10.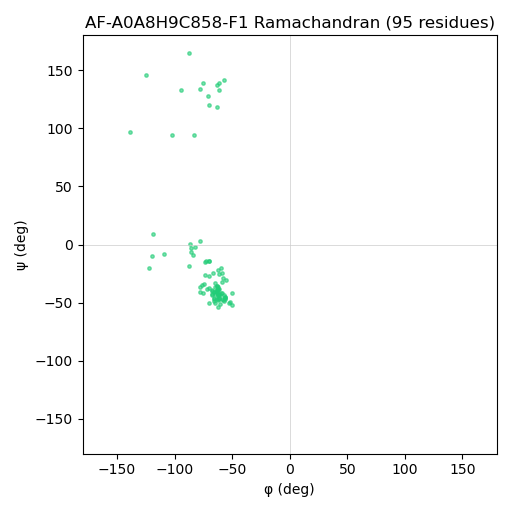316 13.153 1.00 95.38 93 TRP A N 1
ATOM 755 C CA . TRP A 1 93 ? 4.306 -9.320 13.225 1.00 95.38 93 TRP A CA 1
ATOM 756 C C . TRP A 1 93 ? 3.715 -7.921 13.374 1.00 95.38 93 TRP A C 1
ATOM 758 O O . TRP A 1 93 ? 2.734 -7.541 12.721 1.00 95.38 93 TRP A O 1
ATOM 768 N N . ARG A 1 94 ? 4.352 -7.133 14.237 1.00 90.88 94 ARG A N 1
ATOM 769 C CA . ARG A 1 94 ? 3.967 -5.753 14.514 1.00 90.88 94 ARG A CA 1
ATOM 770 C C . ARG A 1 94 ? 5.137 -4.826 14.301 1.00 90.88 94 ARG A C 1
ATOM 772 O O . ARG A 1 94 ? 6.277 -5.161 14.640 1.00 90.88 94 ARG A O 1
ATOM 779 N N . ARG A 1 95 ? 4.832 -3.621 13.829 1.00 86.88 95 ARG A N 1
ATOM 780 C CA . ARG A 1 95 ? 5.810 -2.540 13.803 1.00 86.88 95 ARG A CA 1
ATOM 781 C C . ARG A 1 95 ? 6.204 -2.202 15.245 1.00 86.88 95 ARG A C 1
ATOM 783 O O . ARG A 1 95 ? 5.363 -1.816 16.055 1.00 86.88 95 ARG A O 1
ATOM 790 N N . HIS A 1 96 ? 7.481 -2.361 15.585 1.00 75.81 96 HIS A N 1
ATOM 791 C CA . HIS A 1 96 ? 7.994 -1.842 16.851 1.00 75.81 96 HIS A CA 1
ATOM 792 C C . HIS A 1 96 ? 8.166 -0.312 16.744 1.00 75.81 96 HIS A C 1
ATOM 794 O O . HIS A 1 96 ? 8.576 0.156 15.678 1.00 75.81 96 HIS A O 1
ATOM 800 N N . PRO A 1 97 ? 7.816 0.464 17.789 1.00 59.06 97 PRO A N 1
ATOM 801 C CA . PRO A 1 97 ? 8.007 1.915 17.812 1.00 59.06 97 PRO A CA 1
ATOM 802 C C . PRO A 1 97 ? 9.469 2.344 17.674 1.00 59.06 97 PRO A C 1
ATOM 804 O O . PRO A 1 97 ? 10.343 1.643 18.236 1.00 59.06 97 PRO A O 1
#

Mean predicted aligned error: 3.31 Å